Protein AF-A0A6C0FC13-F1 (afdb_monomer_lite)

Secondary structure (DSSP, 8-state):
-HHHHHTTTHHHHHHHHH-HHHHHHHHHHHHHHHTT------HHHHHHIIIIIHHHHHHHHHHHHHH--HHHHHHHHHHHHHIIIIIS-TTSTT--S-GGG---HHHH-SSSSS---HHHHHHHHHHHHHHHHHHHHHHHHHHHHHHHT--

Structure (mmCIF, N/CA/C/O backbone):
data_AF-A0A6C0FC13-F1
#
_entry.id   AF-A0A6C0FC13-F1
#
loop_
_atom_site.group_PDB
_atom_site.id
_atom_site.type_symbol
_atom_site.label_atom_id
_atom_site.label_alt_id
_atom_site.label_comp_id
_atom_site.label_asym_id
_atom_site.label_entity_id
_atom_site.label_seq_id
_atom_site.pdbx_PDB_ins_code
_atom_site.Cartn_x
_atom_site.Cartn_y
_atom_site.Cartn_z
_atom_site.occupancy
_atom_site.B_iso_or_equiv
_atom_site.auth_seq_id
_atom_site.auth_comp_id
_atom_site.auth_asym_id
_atom_site.auth_atom_id
_atom_site.pdbx_PDB_model_num
ATOM 1 N N . MET A 1 1 ? -2.214 -22.302 -18.990 1.00 51.47 1 MET A N 1
ATOM 2 C CA . MET A 1 1 ? -3.460 -21.505 -18.888 1.00 51.47 1 MET A CA 1
ATOM 3 C C . MET A 1 1 ? -3.175 -20.004 -18.825 1.00 51.47 1 MET A C 1
ATOM 5 O O . MET A 1 1 ? -3.761 -19.278 -19.608 1.00 51.47 1 MET A O 1
ATOM 9 N N . ILE A 1 2 ? -2.249 -19.532 -17.976 1.00 57.53 2 ILE A N 1
ATOM 10 C CA . ILE A 1 2 ? -1.805 -18.118 -17.968 1.00 57.53 2 ILE A CA 1
ATOM 11 C C . ILE A 1 2 ? -0.922 -17.799 -19.194 1.00 57.53 2 ILE A C 1
ATOM 13 O O . ILE A 1 2 ? -1.155 -16.814 -19.886 1.00 57.53 2 ILE A O 1
ATOM 17 N N . GLU A 1 3 ? 0.003 -18.701 -19.536 1.00 56.66 3 GLU A N 1
ATOM 18 C CA . GLU A 1 3 ? 0.868 -18.632 -20.732 1.00 56.66 3 GLU A CA 1
ATOM 19 C C . GLU A 1 3 ? 0.088 -18.473 -22.054 1.00 56.66 3 GLU A C 1
ATOM 21 O O . GLU A 1 3 ? 0.461 -17.677 -22.908 1.00 56.66 3 GLU A O 1
ATOM 26 N N . SER A 1 4 ? -1.042 -19.174 -22.219 1.00 61.94 4 SER A N 1
ATOM 27 C CA . SER A 1 4 ? -1.854 -19.099 -23.447 1.00 61.94 4 SER A CA 1
ATOM 28 C C . SER A 1 4 ? -2.680 -17.814 -23.554 1.00 61.94 4 SER A C 1
ATOM 30 O O . SER A 1 4 ? -3.083 -17.441 -24.649 1.00 61.94 4 SER A O 1
ATOM 32 N N . LEU A 1 5 ? -2.941 -17.147 -22.425 1.00 61.38 5 LEU A N 1
ATOM 33 C CA . LEU A 1 5 ? -3.669 -15.876 -22.348 1.00 61.38 5 LEU A CA 1
ATOM 34 C C . LEU A 1 5 ? -2.726 -14.675 -22.535 1.00 61.38 5 LEU A C 1
ATOM 36 O O . LEU A 1 5 ? -3.114 -13.669 -23.121 1.00 61.38 5 LEU A O 1
ATOM 40 N N . LEU A 1 6 ? -1.477 -14.799 -22.075 1.00 66.00 6 LEU A N 1
ATOM 41 C CA . LEU A 1 6 ? -0.437 -13.772 -22.190 1.00 66.00 6 LEU A CA 1
ATOM 42 C C . LEU A 1 6 ? 0.450 -13.919 -23.430 1.00 66.00 6 LEU A C 1
ATOM 44 O O . LEU A 1 6 ? 1.179 -12.983 -23.746 1.00 66.00 6 LEU A O 1
ATOM 48 N N . GLY A 1 7 ? 0.379 -15.039 -24.154 1.00 69.12 7 GLY A N 1
ATOM 49 C CA . GLY A 1 7 ? 1.181 -15.305 -25.356 1.00 69.12 7 GLY A CA 1
ATOM 50 C C . GLY A 1 7 ? 1.235 -14.150 -26.374 1.00 69.12 7 GLY A C 1
ATOM 51 O O . GLY A 1 7 ? 2.329 -13.822 -26.830 1.00 69.12 7 GLY A O 1
ATOM 52 N N . PRO A 1 8 ? 0.117 -13.459 -26.684 1.00 75.44 8 PRO A N 1
ATOM 53 C CA . PRO A 1 8 ? 0.130 -12.293 -27.575 1.00 75.44 8 PRO A CA 1
ATOM 54 C C . PRO A 1 8 ? 0.784 -11.035 -26.973 1.00 75.44 8 PRO A C 1
ATOM 56 O O . PRO A 1 8 ? 1.269 -10.180 -27.709 1.00 75.44 8 PRO A O 1
ATOM 59 N N . LEU A 1 9 ? 0.794 -10.900 -25.643 1.00 76.25 9 LEU A N 1
ATOM 60 C CA . LEU A 1 9 ? 1.317 -9.734 -24.916 1.00 76.25 9 LEU A CA 1
ATOM 61 C C . LEU A 1 9 ? 2.780 -9.906 -24.489 1.00 76.25 9 LEU A C 1
ATOM 63 O O . LEU A 1 9 ? 3.486 -8.916 -24.313 1.00 76.25 9 LEU A O 1
ATOM 67 N N . ALA A 1 10 ? 3.259 -11.142 -24.368 1.00 75.25 10 ALA A N 1
ATOM 68 C CA . ALA A 1 10 ? 4.629 -11.480 -23.997 1.00 75.25 10 ALA A CA 1
ATOM 69 C C . ALA A 1 10 ? 5.719 -10.708 -24.778 1.00 75.25 10 ALA A C 1
ATOM 71 O O . ALA A 1 10 ? 6.611 -10.154 -24.131 1.00 75.25 10 ALA A O 1
ATOM 72 N N . PRO A 1 11 ? 5.672 -10.576 -26.124 1.00 75.81 11 PRO A N 1
ATOM 73 C CA . PRO A 1 11 ? 6.699 -9.818 -26.846 1.00 75.81 11 PRO A CA 1
ATOM 74 C C . PRO A 1 11 ? 6.666 -8.316 -26.522 1.00 75.81 11 PRO A C 1
ATOM 76 O O . PRO A 1 11 ? 7.713 -7.677 -26.426 1.00 75.81 11 PRO A O 1
ATOM 79 N N . PHE A 1 12 ? 5.479 -7.749 -26.296 1.00 80.88 12 PHE A N 1
ATOM 80 C CA . PHE A 1 12 ? 5.327 -6.349 -25.900 1.00 80.88 12 PHE A CA 1
ATOM 81 C C . PHE A 1 12 ? 5.868 -6.098 -24.485 1.00 80.88 12 PHE A C 1
ATOM 83 O O . PHE A 1 12 ? 6.595 -5.131 -24.258 1.00 80.88 12 PHE A O 1
ATOM 90 N N . LEU A 1 13 ? 5.582 -7.003 -23.548 1.00 82.25 13 LEU A N 1
ATOM 91 C CA . LEU A 1 13 ? 6.075 -6.924 -22.172 1.00 82.25 13 LEU A CA 1
ATOM 92 C C . LEU A 1 13 ? 7.601 -7.063 -22.108 1.00 82.25 13 LEU A C 1
ATOM 94 O O . LEU A 1 13 ? 8.251 -6.302 -21.395 1.00 82.25 13 LEU A O 1
ATOM 98 N N . ASN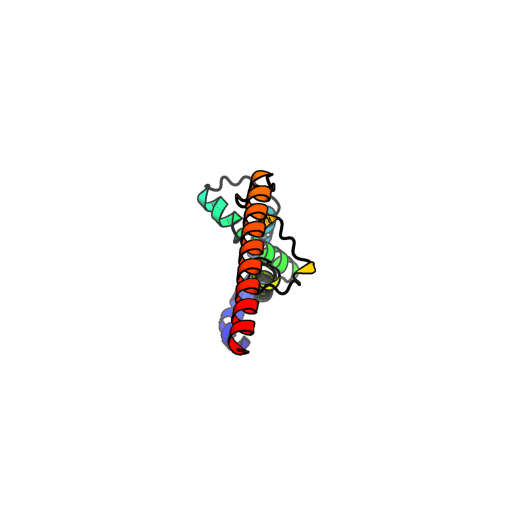 A 1 14 ? 8.190 -7.944 -22.919 1.00 80.81 14 ASN A N 1
ATOM 99 C CA . ASN A 1 14 ? 9.646 -8.076 -23.027 1.00 80.81 14 ASN A CA 1
ATOM 100 C C . ASN A 1 14 ? 10.315 -6.816 -23.597 1.00 80.81 14 ASN A C 1
ATOM 102 O O . ASN A 1 14 ? 11.384 -6.415 -23.126 1.00 80.81 14 ASN A O 1
ATOM 106 N N . ASN A 1 15 ? 9.675 -6.144 -24.556 1.00 83.56 15 ASN A N 1
ATOM 107 C CA . ASN A 1 15 ? 10.157 -4.857 -25.063 1.00 83.56 15 ASN A CA 1
ATOM 108 C C . ASN A 1 15 ? 10.111 -3.759 -23.991 1.00 83.56 15 ASN A C 1
ATOM 110 O O . ASN A 1 15 ? 11.027 -2.944 -23.910 1.00 83.56 15 ASN A O 1
ATOM 114 N N . ILE A 1 16 ? 9.084 -3.744 -23.136 1.00 83.88 16 ILE A N 1
ATOM 115 C CA . ILE A 1 16 ? 9.008 -2.803 -22.009 1.00 83.88 16 ILE A CA 1
ATOM 116 C C . ILE A 1 16 ? 10.076 -3.124 -20.960 1.00 83.88 16 ILE A C 1
ATOM 118 O O . ILE A 1 16 ? 10.804 -2.226 -20.537 1.00 83.88 16 ILE A O 1
ATOM 122 N N . ASN A 1 17 ? 10.218 -4.396 -20.584 1.00 85.81 17 ASN A N 1
ATOM 123 C CA . ASN A 1 17 ? 11.177 -4.845 -19.572 1.00 85.81 17 ASN A CA 1
ATOM 124 C C . ASN A 1 17 ? 12.632 -4.532 -19.963 1.00 85.81 17 ASN A C 1
ATOM 126 O O . ASN A 1 17 ? 13.433 -4.142 -19.115 1.00 85.81 17 ASN A O 1
ATOM 130 N N . SER A 1 18 ? 12.969 -4.636 -21.251 1.00 86.38 18 SER A N 1
ATOM 131 C CA . SER A 1 18 ? 14.308 -4.329 -21.778 1.00 86.38 18 SER A CA 1
ATOM 132 C C . SER A 1 18 ? 14.520 -2.855 -22.158 1.00 86.38 18 SER A C 1
ATOM 134 O O . SER A 1 18 ? 15.643 -2.444 -22.471 1.00 86.38 18 SER A O 1
ATOM 136 N N . SER A 1 19 ? 13.474 -2.025 -22.110 1.00 90.44 19 SER A N 1
ATOM 137 C CA . SER A 1 19 ? 13.551 -0.623 -22.515 1.00 90.44 19 SER A CA 1
ATOM 138 C C . SER A 1 19 ? 14.315 0.226 -21.499 1.00 90.44 19 SER A C 1
ATOM 140 O O . SER A 1 19 ? 13.896 0.426 -20.356 1.00 90.44 19 SER A O 1
ATOM 142 N N . LYS A 1 20 ? 15.418 0.833 -21.952 1.00 89.88 20 LYS A N 1
ATOM 143 C CA . LYS A 1 20 ? 16.179 1.820 -21.165 1.00 89.88 20 LYS A CA 1
ATOM 144 C C . LYS A 1 20 ? 15.350 3.066 -20.838 1.00 89.88 20 LYS A C 1
ATOM 146 O O . LYS A 1 20 ? 15.550 3.660 -19.783 1.00 89.88 20 LYS A O 1
ATOM 151 N N . LEU A 1 21 ? 14.409 3.439 -21.712 1.00 89.31 21 LEU A N 1
ATOM 152 C CA . LEU A 1 21 ? 13.492 4.558 -21.472 1.00 89.31 21 LEU A CA 1
ATOM 153 C C . LEU A 1 21 ? 12.534 4.245 -20.325 1.00 89.31 21 LEU A C 1
ATOM 155 O O . LEU A 1 21 ? 12.347 5.078 -19.443 1.00 89.31 21 LEU A O 1
ATOM 159 N N . PHE A 1 22 ? 11.983 3.030 -20.300 1.00 90.81 22 PHE A N 1
ATOM 160 C CA . PHE A 1 22 ? 11.129 2.593 -19.201 1.00 90.81 22 PHE A CA 1
ATOM 161 C C . PHE A 1 22 ? 11.916 2.517 -17.888 1.00 90.81 22 PHE A C 1
ATOM 163 O O . PHE A 1 22 ? 11.462 3.022 -16.865 1.00 90.81 22 PHE A O 1
ATOM 170 N N . ALA A 1 23 ? 13.148 2.002 -17.930 1.00 89.88 23 ALA A N 1
ATOM 171 C CA . ALA A 1 23 ? 14.032 2.002 -16.768 1.00 89.88 23 ALA A CA 1
ATOM 172 C C . ALA A 1 23 ? 14.310 3.414 -16.227 1.00 89.88 23 ALA A C 1
ATOM 174 O O . ALA A 1 23 ? 14.242 3.631 -15.017 1.00 89.88 23 ALA A O 1
ATOM 175 N N . GLY A 1 24 ? 14.586 4.374 -17.114 1.00 89.62 24 GLY A N 1
ATOM 176 C CA . GLY A 1 24 ? 14.763 5.779 -16.750 1.00 89.62 24 GLY A CA 1
ATOM 177 C C . GLY A 1 24 ? 13.495 6.391 -16.155 1.00 89.62 24 GLY A C 1
ATOM 178 O O . GLY A 1 24 ? 13.562 7.064 -15.130 1.00 89.62 24 GLY A O 1
ATOM 179 N N . PHE A 1 25 ? 12.329 6.094 -16.734 1.00 90.62 25 PHE A N 1
ATOM 180 C CA . PHE A 1 25 ? 11.038 6.533 -16.206 1.00 90.62 25 PHE A CA 1
ATOM 181 C C . PHE A 1 25 ? 10.789 6.015 -14.784 1.00 90.62 25 PHE A C 1
ATOM 183 O O . PHE A 1 25 ? 10.476 6.804 -13.895 1.00 90.62 25 PHE A O 1
ATOM 190 N N . VAL A 1 26 ? 10.987 4.716 -14.536 1.00 91.00 26 VAL A N 1
ATOM 191 C CA . VAL A 1 26 ? 10.807 4.132 -13.196 1.00 91.00 26 VAL A CA 1
ATOM 192 C C . VAL A 1 26 ? 11.814 4.711 -12.195 1.00 91.00 26 VAL A C 1
ATOM 194 O O . VAL A 1 26 ? 11.464 4.959 -11.043 1.00 91.00 26 VAL A O 1
ATOM 197 N N . MET A 1 27 ? 13.045 5.007 -12.623 1.00 87.31 27 MET A N 1
ATOM 198 C CA . MET A 1 27 ? 14.050 5.657 -11.775 1.00 87.31 27 MET A CA 1
ATOM 199 C C . MET A 1 27 ? 13.653 7.092 -11.385 1.00 87.31 27 MET A C 1
ATOM 201 O O . MET A 1 27 ? 13.872 7.504 -10.244 1.00 87.31 27 MET A O 1
ATOM 205 N N . ILE A 1 28 ? 13.037 7.851 -12.295 1.00 86.75 28 ILE A N 1
ATOM 206 C CA . ILE A 1 28 ? 12.478 9.178 -11.995 1.00 86.75 28 ILE A CA 1
ATOM 207 C C . ILE A 1 28 ? 11.285 9.048 -11.044 1.00 86.75 28 ILE A C 1
ATOM 209 O O . ILE A 1 28 ? 11.225 9.762 -10.045 1.00 86.75 28 ILE A O 1
ATOM 213 N N . LEU A 1 29 ? 10.376 8.105 -11.307 1.00 85.81 29 LEU A N 1
ATOM 214 C CA . LEU A 1 29 ? 9.215 7.831 -10.458 1.00 85.81 29 LEU A CA 1
ATOM 215 C C . LEU A 1 29 ? 9.632 7.508 -9.015 1.00 85.81 29 LEU A C 1
ATOM 217 O O . LEU A 1 29 ? 9.039 8.024 -8.070 1.00 85.81 29 LEU A O 1
ATOM 221 N N . 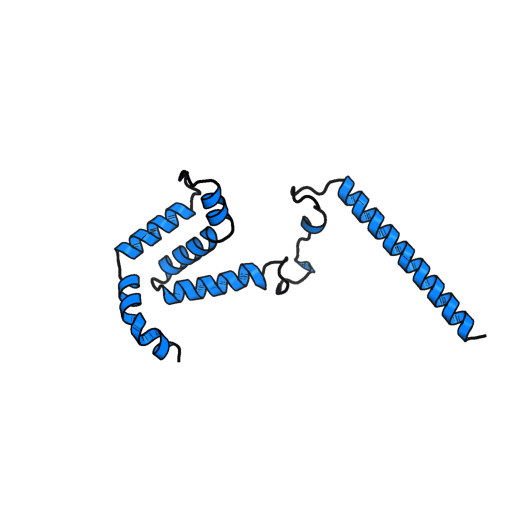LEU A 1 30 ? 10.695 6.717 -8.843 1.00 83.44 30 LEU A N 1
ATOM 222 C CA . LEU A 1 30 ? 11.253 6.388 -7.534 1.00 83.44 30 LEU A CA 1
ATOM 223 C C . LEU A 1 30 ? 11.789 7.632 -6.807 1.00 83.44 30 LEU A C 1
ATOM 225 O O . LEU A 1 30 ? 11.513 7.822 -5.626 1.00 83.44 30 LEU A O 1
ATOM 229 N N . ASN A 1 31 ? 12.510 8.506 -7.513 1.00 77.00 31 ASN A N 1
ATOM 230 C CA . ASN A 1 31 ? 13.023 9.760 -6.948 1.00 77.00 31 ASN A CA 1
ATOM 231 C C . ASN A 1 31 ? 11.908 10.752 -6.573 1.00 77.00 31 ASN A C 1
ATOM 233 O O . ASN A 1 31 ? 12.035 11.484 -5.594 1.00 77.00 31 ASN A O 1
ATOM 237 N N . ILE A 1 32 ? 10.810 10.775 -7.333 1.00 75.81 32 ILE A N 1
ATOM 238 C CA . ILE A 1 32 ? 9.633 11.608 -7.041 1.00 75.81 32 ILE A CA 1
ATOM 239 C C . ILE A 1 32 ? 8.838 11.065 -5.853 1.00 75.81 32 ILE A C 1
ATOM 241 O O . ILE A 1 32 ? 8.108 11.819 -5.227 1.00 75.81 32 ILE A O 1
ATOM 245 N N . GLY A 1 33 ? 8.942 9.778 -5.528 1.00 65.06 33 GLY A N 1
ATOM 246 C CA . GLY A 1 33 ? 8.231 9.232 -4.376 1.00 65.06 33 GLY A CA 1
ATOM 247 C C . GLY A 1 33 ? 9.036 9.174 -3.079 1.00 65.06 33 GLY A C 1
ATOM 248 O O . GLY A 1 33 ? 8.431 9.088 -2.015 1.00 65.06 33 GLY A O 1
ATOM 249 N N . THR A 1 34 ? 10.372 9.262 -3.118 1.00 62.59 34 THR A N 1
ATOM 250 C CA . THR A 1 34 ? 11.212 9.334 -1.900 1.00 62.59 34 THR A CA 1
ATOM 251 C C . THR A 1 34 ? 11.202 10.711 -1.241 1.00 62.59 34 THR A C 1
ATOM 253 O O . THR A 1 34 ? 11.405 10.829 -0.034 1.00 62.59 34 THR A O 1
ATOM 256 N N . ARG A 1 35 ? 10.918 11.764 -2.004 1.00 55.44 35 ARG A N 1
ATOM 257 C CA . ARG A 1 35 ? 10.531 13.074 -1.482 1.00 55.44 35 ARG A CA 1
ATOM 258 C C . ARG A 1 35 ? 9.118 13.329 -1.966 1.00 55.44 35 ARG A C 1
ATOM 260 O O . ARG A 1 35 ? 8.901 13.260 -3.160 1.00 55.44 35 ARG A O 1
ATOM 267 N N . TYR A 1 36 ? 8.207 13.764 -1.104 1.00 49.69 36 TYR A N 1
ATOM 268 C CA . TYR A 1 36 ? 7.076 14.599 -1.525 1.00 49.69 36 TYR A CA 1
ATOM 269 C C . TYR A 1 36 ? 7.636 15.910 -2.117 1.00 49.69 36 TYR A C 1
ATOM 271 O O . TYR A 1 36 ? 7.569 16.972 -1.499 1.00 49.69 36 TYR A O 1
ATOM 279 N N . VAL A 1 37 ? 8.340 15.825 -3.254 1.00 40.66 37 VAL A N 1
ATOM 280 C CA . VAL A 1 37 ? 8.959 16.954 -3.932 1.00 40.66 37 VAL A CA 1
ATOM 281 C C . VAL A 1 37 ? 7.812 17.877 -4.273 1.00 40.66 37 VAL A C 1
ATOM 283 O O . VAL A 1 37 ? 6.792 17.419 -4.781 1.00 40.66 37 VAL A O 1
ATOM 286 N N . LYS A 1 38 ? 8.010 19.156 -3.959 1.00 38.84 38 LYS A N 1
ATOM 287 C CA . LYS A 1 38 ? 7.221 20.319 -4.367 1.00 38.84 38 LYS A CA 1
ATOM 288 C C . LYS A 1 38 ? 7.026 20.358 -5.889 1.00 38.84 38 LYS A C 1
ATOM 290 O O . LYS A 1 38 ? 7.576 21.202 -6.583 1.00 38.84 38 LYS A O 1
ATOM 295 N N . ILE A 1 39 ? 6.313 19.391 -6.431 1.00 48.16 39 ILE A N 1
ATOM 296 C CA . ILE A 1 39 ? 5.582 19.550 -7.663 1.00 48.16 39 ILE A CA 1
ATOM 297 C C . ILE A 1 39 ? 4.369 20.358 -7.200 1.00 48.16 39 ILE A C 1
ATOM 299 O O . ILE A 1 39 ? 3.731 19.977 -6.215 1.00 48.16 39 ILE A O 1
ATOM 303 N N . ASP A 1 40 ? 4.095 21.493 -7.840 1.00 46.09 40 ASP A N 1
ATOM 304 C CA . ASP A 1 40 ? 2.873 22.273 -7.620 1.00 46.09 40 ASP A CA 1
ATOM 305 C C . ASP A 1 40 ? 1.675 21.460 -8.130 1.00 46.09 40 ASP A C 1
ATOM 307 O O . ASP A 1 40 ? 1.095 21.693 -9.188 1.00 46.09 40 ASP A O 1
ATOM 311 N N . ILE A 1 41 ? 1.375 20.394 -7.400 1.00 55.03 41 ILE A N 1
ATOM 312 C CA . ILE A 1 41 ? 0.292 19.472 -7.652 1.00 55.03 41 ILE A CA 1
ATOM 313 C C . ILE A 1 41 ? -0.950 20.171 -7.111 1.00 55.03 41 ILE A C 1
ATOM 315 O O . ILE A 1 41 ? -0.995 20.568 -5.947 1.00 55.03 41 ILE A O 1
ATOM 319 N N . ASN A 1 42 ? -1.973 20.341 -7.947 1.00 56.28 42 ASN A N 1
ATOM 320 C CA . ASN A 1 42 ? -3.238 20.912 -7.492 1.00 56.28 42 ASN A CA 1
ATOM 321 C C . ASN A 1 42 ? -3.775 20.084 -6.302 1.00 56.28 42 ASN A C 1
ATOM 323 O O . ASN A 1 42 ? -3.631 18.860 -6.297 1.00 56.28 42 ASN A O 1
ATOM 327 N N . LYS A 1 43 ? -4.436 20.711 -5.317 1.00 61.78 43 LYS A N 1
ATOM 328 C CA . LYS A 1 43 ? -4.950 20.058 -4.091 1.00 61.78 43 LYS A CA 1
ATOM 329 C C . LYS A 1 43 ? -5.695 18.741 -4.373 1.00 61.78 43 LYS A C 1
ATOM 331 O O . LYS A 1 43 ? -5.596 17.787 -3.603 1.00 61.78 43 LYS A O 1
ATOM 336 N N . SER A 1 44 ? -6.408 18.660 -5.498 1.00 61.38 44 SER A N 1
ATOM 337 C CA . SER A 1 44 ? -7.111 17.449 -5.952 1.00 61.38 44 SER A CA 1
ATOM 338 C C . SER A 1 44 ? -6.171 16.309 -6.367 1.00 61.38 44 SER A C 1
ATOM 340 O O . SER A 1 44 ? -6.407 15.152 -6.022 1.00 61.38 44 SER A O 1
ATOM 342 N N . GLN A 1 45 ? -5.096 16.623 -7.089 1.00 54.69 45 GLN A N 1
ATOM 343 C CA . GLN A 1 45 ? -4.088 15.652 -7.515 1.00 54.69 45 GLN A CA 1
ATOM 344 C C . GLN A 1 45 ? -3.225 15.201 -6.326 1.00 54.69 45 GLN A C 1
ATOM 346 O O . GLN A 1 45 ? -2.879 14.026 -6.235 1.00 54.69 45 GLN A O 1
ATOM 351 N N . GLU A 1 46 ? -2.950 16.094 -5.372 1.00 64.62 46 GLU A N 1
ATOM 352 C CA . GLU A 1 46 ? -2.217 15.763 -4.149 1.00 64.62 46 GLU A CA 1
ATOM 353 C C . GLU A 1 46 ? -3.027 14.787 -3.296 1.00 64.62 46 GLU A C 1
ATOM 355 O O . GLU A 1 46 ? -2.511 13.758 -2.866 1.00 64.62 46 GLU A O 1
ATOM 360 N N . LYS A 1 47 ? -4.326 15.052 -3.116 1.00 63.53 47 LYS A N 1
ATOM 361 C CA . LYS A 1 47 ? -5.230 14.162 -2.381 1.00 63.53 47 LYS A CA 1
ATOM 362 C C . LYS A 1 47 ? -5.335 12.778 -3.027 1.00 63.53 47 LYS A C 1
ATOM 364 O O . LYS A 1 47 ? -5.393 11.788 -2.305 1.00 63.53 47 LYS A O 1
ATOM 369 N N . TYR A 1 48 ? -5.337 12.696 -4.359 1.00 61.69 48 TYR A N 1
ATOM 370 C CA . TYR A 1 48 ? -5.385 11.425 -5.090 1.00 61.69 48 TYR A CA 1
ATOM 371 C C . TYR A 1 48 ? -4.073 10.633 -4.980 1.00 61.69 48 TYR A C 1
ATOM 373 O O . TYR A 1 48 ? -4.094 9.437 -4.690 1.00 61.69 48 TYR A O 1
ATOM 381 N N . LEU A 1 49 ? -2.928 11.306 -5.126 1.00 65.56 49 LEU A N 1
ATOM 382 C CA . LEU A 1 49 ? -1.610 10.687 -4.968 1.00 65.56 49 LEU A CA 1
ATOM 383 C C . LEU A 1 49 ? -1.342 10.256 -3.517 1.00 65.56 49 LEU A C 1
ATOM 385 O O . LEU A 1 49 ? -0.795 9.174 -3.307 1.00 65.56 49 LEU A O 1
ATOM 389 N N . ARG A 1 50 ? -1.783 11.046 -2.526 1.00 63.38 50 ARG A N 1
ATOM 390 C CA . ARG A 1 50 ? -1.639 10.746 -1.090 1.00 63.38 50 ARG A CA 1
ATOM 391 C C . ARG A 1 50 ? -2.535 9.610 -0.595 1.00 63.38 50 ARG A C 1
ATOM 393 O O . ARG A 1 50 ? -2.141 8.924 0.338 1.00 63.38 50 ARG A O 1
ATOM 400 N N . LYS A 1 51 ? -3.730 9.405 -1.166 1.00 62.91 51 LYS A N 1
ATOM 401 C CA . LYS A 1 51 ? -4.718 8.478 -0.577 1.00 62.91 51 LYS A CA 1
ATOM 402 C C . LYS A 1 51 ? -4.364 6.995 -0.704 1.00 62.91 51 LYS A C 1
ATOM 404 O O . LYS A 1 51 ? -4.781 6.229 0.154 1.00 62.91 51 LYS A O 1
ATOM 409 N N . SER A 1 52 ? -3.637 6.591 -1.747 1.00 65.00 52 SER A N 1
ATOM 410 C CA . SER A 1 52 ? -3.165 5.201 -1.919 1.00 65.00 52 SER A CA 1
ATOM 411 C C . SER A 1 52 ? -2.344 5.004 -3.193 1.00 65.00 52 SER A C 1
ATOM 413 O O . SER A 1 52 ? -1.374 4.249 -3.184 1.00 65.00 52 SER A O 1
ATOM 415 N N . LEU A 1 53 ? -2.683 5.719 -4.274 1.00 74.31 53 LEU A N 1
ATOM 416 C CA . LEU A 1 53 ? -2.084 5.477 -5.588 1.00 74.31 53 LEU A CA 1
ATOM 417 C C . LEU A 1 53 ? -0.565 5.697 -5.591 1.00 74.31 53 LEU A C 1
ATOM 419 O O . LEU A 1 53 ? 0.168 4.897 -6.167 1.00 74.31 53 LEU A O 1
ATOM 423 N N . GLY A 1 54 ? -0.075 6.744 -4.918 1.00 78.81 54 GLY A N 1
ATOM 424 C CA . GLY A 1 54 ? 1.361 7.008 -4.818 1.00 78.81 54 GLY A CA 1
ATOM 425 C C . GLY A 1 54 ? 2.117 5.872 -4.127 1.00 78.81 54 GLY A C 1
ATOM 426 O O . GLY A 1 54 ? 3.180 5.465 -4.592 1.00 78.81 54 GLY A O 1
ATOM 427 N N . ARG A 1 55 ? 1.529 5.291 -3.073 1.00 78.75 55 ARG A N 1
ATOM 428 C CA . ARG A 1 55 ? 2.100 4.146 -2.352 1.00 78.75 55 ARG A CA 1
ATOM 429 C C . ARG A 1 55 ? 2.215 2.923 -3.262 1.00 78.75 55 ARG A C 1
ATOM 431 O O . ARG A 1 55 ? 3.284 2.323 -3.332 1.00 78.75 55 ARG A O 1
ATOM 438 N N . HIS A 1 56 ? 1.156 2.584 -3.999 1.00 86.56 56 HIS A N 1
ATOM 439 C CA . HIS A 1 56 ? 1.165 1.446 -4.929 1.00 86.56 56 HIS A CA 1
ATOM 440 C C . HIS A 1 56 ? 2.165 1.633 -6.071 1.00 86.56 56 HIS A C 1
ATOM 442 O O . HIS A 1 56 ? 2.916 0.711 -6.379 1.00 86.56 56 HIS A O 1
ATOM 448 N N . MET A 1 57 ? 2.229 2.837 -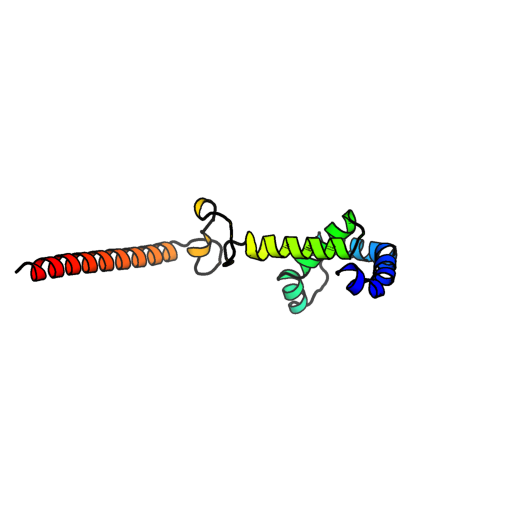6.649 1.00 87.25 57 MET A N 1
ATOM 449 C CA . MET A 1 57 ? 3.187 3.177 -7.707 1.00 87.25 57 MET A CA 1
ATOM 450 C C . MET A 1 57 ? 4.639 3.065 -7.229 1.00 87.25 57 MET A C 1
ATOM 452 O O . MET A 1 57 ? 5.503 2.638 -7.994 1.00 87.25 57 MET A O 1
ATOM 456 N N . LEU A 1 58 ? 4.913 3.402 -5.965 1.00 86.06 58 LEU A N 1
ATOM 457 C CA . LEU A 1 58 ? 6.249 3.286 -5.384 1.00 86.06 58 LEU A CA 1
ATOM 458 C C . LEU A 1 58 ? 6.661 1.851 -5.103 1.00 86.06 58 LEU A C 1
ATOM 460 O O . LEU A 1 58 ? 7.775 1.464 -5.449 1.00 86.06 58 LEU A O 1
ATOM 464 N N . ILE A 1 59 ? 5.770 1.061 -4.505 1.00 87.69 59 ILE A N 1
ATOM 465 C CA . ILE A 1 59 ? 6.018 -0.365 -4.266 1.00 87.69 59 ILE A CA 1
ATOM 466 C C . ILE A 1 59 ? 6.305 -1.050 -5.601 1.00 87.69 59 ILE A C 1
ATOM 468 O O . ILE A 1 59 ? 7.333 -1.711 -5.739 1.00 87.69 59 ILE A O 1
ATOM 472 N N . PHE A 1 60 ? 5.478 -0.783 -6.615 1.00 92.06 60 PHE A N 1
ATOM 473 C CA . PHE A 1 60 ? 5.706 -1.267 -7.970 1.00 92.06 60 PHE A CA 1
ATOM 474 C C . PHE A 1 60 ? 7.073 -0.844 -8.520 1.00 92.06 60 PHE A C 1
ATOM 476 O O . PHE A 1 60 ? 7.815 -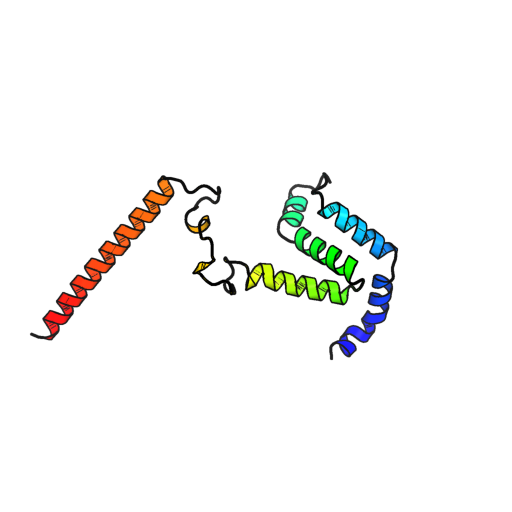1.688 -9.019 1.00 92.06 60 PHE A O 1
ATOM 483 N N . ALA A 1 61 ? 7.441 0.436 -8.403 1.00 91.31 61 ALA A N 1
ATOM 484 C CA . ALA A 1 61 ? 8.720 0.945 -8.895 1.00 91.31 61 ALA A CA 1
ATOM 485 C C . ALA A 1 61 ? 9.925 0.264 -8.220 1.00 91.31 61 ALA A C 1
ATOM 487 O O . ALA A 1 61 ? 10.878 -0.111 -8.905 1.00 91.31 61 ALA A O 1
ATOM 488 N N . ILE A 1 62 ? 9.877 0.062 -6.899 1.00 89.00 62 ILE A N 1
ATOM 489 C CA . ILE A 1 62 ? 10.928 -0.621 -6.127 1.00 89.00 62 ILE A CA 1
ATOM 490 C C . ILE A 1 62 ? 11.025 -2.089 -6.542 1.00 89.00 62 ILE A C 1
ATOM 492 O O . ILE A 1 62 ? 12.115 -2.590 -6.823 1.00 89.00 62 ILE A O 1
ATOM 496 N N . THR A 1 63 ? 9.891 -2.786 -6.616 1.00 91.44 63 THR A N 1
ATOM 497 C CA . THR A 1 63 ? 9.871 -4.198 -6.998 1.00 91.44 63 THR A CA 1
ATOM 498 C C . THR A 1 63 ? 10.335 -4.391 -8.437 1.00 91.44 63 THR A C 1
ATOM 500 O O . THR A 1 63 ? 11.124 -5.297 -8.704 1.00 91.44 63 THR A O 1
ATOM 503 N N . TRP A 1 64 ? 9.915 -3.533 -9.368 1.00 93.12 64 TRP A N 1
ATOM 504 C CA . TRP A 1 64 ? 10.382 -3.586 -10.750 1.00 93.12 64 TRP A CA 1
ATOM 505 C C . TRP A 1 64 ? 11.874 -3.261 -10.866 1.00 93.12 64 TRP A C 1
ATOM 507 O O . TRP A 1 64 ? 12.574 -3.891 -11.652 1.00 93.12 64 TRP A O 1
ATOM 517 N N . LEU A 1 65 ? 12.404 -2.334 -10.061 1.00 89.81 65 LEU A N 1
ATOM 518 C CA . LEU A 1 65 ? 13.839 -2.039 -10.057 1.00 89.81 65 LEU A CA 1
ATOM 519 C C . LEU A 1 65 ? 14.676 -3.279 -9.699 1.00 89.81 65 LEU A C 1
ATOM 521 O O . LEU A 1 65 ? 15.717 -3.492 -10.322 1.00 89.81 65 LEU A O 1
ATOM 525 N N . GLY A 1 66 ? 14.209 -4.085 -8.739 1.00 85.50 66 GLY A N 1
ATOM 526 C CA . GLY A 1 66 ? 14.873 -5.319 -8.308 1.00 85.50 66 GLY A CA 1
ATOM 527 C C . GLY A 1 66 ? 14.635 -6.525 -9.223 1.00 85.50 66 GLY A C 1
ATOM 528 O O . GLY A 1 66 ? 15.550 -7.310 -9.442 1.00 85.50 66 GLY A O 1
ATOM 529 N N . THR A 1 67 ? 13.427 -6.675 -9.772 1.00 89.69 67 THR A N 1
ATOM 530 C CA . THR A 1 67 ? 13.043 -7.847 -10.588 1.00 89.69 67 THR A CA 1
ATOM 531 C C . THR A 1 67 ? 13.280 -7.658 -12.083 1.00 89.69 67 THR A C 1
ATOM 533 O O . THR A 1 67 ? 13.478 -8.638 -12.792 1.00 89.69 67 THR A O 1
ATOM 536 N N . LYS A 1 68 ? 13.253 -6.409 -12.569 1.00 88.94 68 LYS A N 1
ATOM 537 C CA . LYS A 1 68 ? 13.277 -6.029 -13.993 1.00 88.94 68 LYS A CA 1
ATOM 538 C C . LYS A 1 68 ? 12.175 -6.671 -14.842 1.00 88.94 68 LYS A C 1
ATOM 540 O O . LYS A 1 68 ? 12.263 -6.664 -16.067 1.00 88.94 68 LYS A O 1
ATOM 545 N N . ASP A 1 69 ? 11.111 -7.155 -14.205 1.00 88.56 69 ASP A N 1
ATOM 546 C CA . ASP A 1 69 ? 9.977 -7.793 -14.862 1.00 88.56 69 ASP A CA 1
ATOM 547 C C . ASP A 1 69 ? 8.666 -7.145 -14.406 1.00 88.56 69 ASP A C 1
ATOM 549 O O . ASP A 1 69 ? 8.304 -7.170 -13.228 1.00 88.56 69 ASP A O 1
ATOM 553 N N . ILE A 1 70 ? 7.949 -6.540 -15.353 1.00 90.69 70 ILE A N 1
ATOM 554 C CA . ILE A 1 70 ? 6.680 -5.855 -15.117 1.00 90.69 70 ILE A CA 1
ATOM 555 C C . ILE A 1 70 ? 5.583 -6.781 -14.586 1.00 90.69 70 ILE A C 1
ATOM 557 O O . ILE A 1 70 ? 4.810 -6.358 -13.728 1.00 90.69 70 ILE A O 1
ATOM 561 N N . LEU A 1 71 ? 5.515 -8.034 -15.041 1.00 89.38 71 LEU A N 1
ATOM 562 C CA . LEU A 1 71 ? 4.485 -8.973 -14.599 1.00 89.38 71 LEU A CA 1
ATOM 563 C C . LEU A 1 71 ? 4.729 -9.389 -13.155 1.00 89.38 71 LEU A C 1
ATOM 565 O O . LEU A 1 71 ? 3.810 -9.348 -12.336 1.00 89.38 71 LEU A O 1
ATOM 569 N N . ILE A 1 72 ? 5.977 -9.731 -12.834 1.00 89.94 72 ILE A N 1
ATOM 570 C CA . ILE A 1 72 ? 6.371 -10.106 -11.474 1.00 89.94 72 ILE A CA 1
ATOM 571 C C . ILE A 1 72 ? 6.183 -8.913 -10.532 1.00 89.94 72 ILE A C 1
ATOM 573 O O . ILE A 1 72 ? 5.615 -9.067 -9.451 1.00 89.94 72 ILE A O 1
ATOM 577 N N . ALA A 1 73 ? 6.582 -7.710 -10.951 1.00 91.75 73 ALA A N 1
ATOM 578 C CA . ALA A 1 73 ? 6.423 -6.507 -10.145 1.00 91.75 73 ALA A CA 1
ATOM 579 C C . ALA A 1 73 ? 4.951 -6.175 -9.856 1.00 91.75 73 ALA A C 1
ATOM 581 O O . ALA A 1 73 ? 4.616 -5.855 -8.714 1.00 91.75 73 ALA A O 1
ATOM 582 N N . LEU A 1 74 ? 4.057 -6.296 -10.844 1.00 91.50 74 LEU A N 1
ATOM 583 C CA . LEU A 1 74 ? 2.617 -6.100 -10.639 1.00 91.50 74 LEU A CA 1
ATOM 584 C C . LEU A 1 74 ? 2.014 -7.177 -9.733 1.00 91.50 74 LEU A C 1
ATOM 586 O O . LEU A 1 74 ? 1.235 -6.847 -8.839 1.00 91.50 74 LEU A O 1
ATOM 590 N N . ALA A 1 75 ? 2.395 -8.443 -9.917 1.00 92.25 75 ALA A N 1
ATOM 591 C CA . ALA A 1 75 ? 1.910 -9.544 -9.090 1.00 92.25 75 ALA A CA 1
ATOM 592 C C . ALA A 1 75 ? 2.310 -9.364 -7.618 1.00 92.25 75 ALA A C 1
ATOM 594 O O . ALA A 1 75 ? 1.458 -9.433 -6.733 1.00 92.25 75 ALA A O 1
ATOM 595 N N . ILE A 1 76 ? 3.584 -9.062 -7.355 1.00 91.69 76 ILE A N 1
ATOM 596 C CA . ILE A 1 76 ? 4.086 -8.805 -6.000 1.00 91.69 76 ILE A CA 1
ATOM 597 C C . ILE A 1 76 ? 3.415 -7.568 -5.401 1.00 91.69 76 ILE A C 1
ATOM 599 O O . ILE A 1 76 ? 2.999 -7.616 -4.248 1.00 91.69 76 ILE A O 1
ATOM 603 N N . THR A 1 77 ? 3.252 -6.488 -6.170 1.00 91.00 77 THR A N 1
ATOM 604 C CA . THR A 1 77 ? 2.562 -5.277 -5.692 1.00 91.00 77 THR A CA 1
ATOM 605 C C . THR A 1 77 ? 1.116 -5.584 -5.309 1.00 91.00 77 THR A C 1
ATOM 607 O O . THR A 1 77 ? 0.653 -5.139 -4.262 1.00 91.00 77 THR A O 1
ATOM 610 N N . GLY A 1 78 ? 0.411 -6.384 -6.112 1.00 92.00 78 GLY A N 1
ATOM 611 C CA . GLY A 1 78 ? -0.951 -6.825 -5.814 1.00 92.00 78 GLY A CA 1
ATOM 612 C C . GLY A 1 78 ? -1.028 -7.671 -4.543 1.00 92.00 78 GLY A C 1
ATOM 613 O O . GLY A 1 78 ? -1.840 -7.383 -3.667 1.00 92.00 78 GLY A O 1
ATOM 614 N N . ILE A 1 79 ? -0.150 -8.670 -4.402 1.00 93.44 79 ILE A N 1
ATOM 615 C CA . ILE A 1 79 ? -0.083 -9.529 -3.208 1.00 93.44 79 ILE A CA 1
ATOM 616 C C . ILE A 1 79 ? 0.239 -8.699 -1.964 1.00 93.44 79 ILE A C 1
ATOM 618 O O . ILE A 1 79 ? -0.448 -8.810 -0.951 1.00 93.44 79 ILE A O 1
ATOM 622 N N . PHE A 1 80 ? 1.253 -7.840 -2.047 1.00 88.38 80 PHE A N 1
ATOM 623 C CA . PHE A 1 80 ? 1.634 -6.948 -0.960 1.00 88.38 80 PHE A CA 1
ATOM 624 C C . PHE A 1 80 ? 0.475 -6.035 -0.565 1.00 88.38 80 PHE A C 1
ATOM 626 O O . PHE A 1 80 ? 0.216 -5.854 0.622 1.00 88.38 80 PHE A O 1
ATOM 633 N N . ASN A 1 81 ? -0.267 -5.507 -1.541 1.00 87.56 81 ASN A N 1
ATOM 634 C CA . ASN A 1 81 ? -1.402 -4.655 -1.240 1.00 87.56 81 ASN A CA 1
ATOM 635 C C . ASN A 1 81 ? -2.522 -5.399 -0.516 1.00 87.56 81 ASN A C 1
ATOM 637 O O . ASN A 1 81 ? -3.076 -4.885 0.449 1.00 87.56 81 ASN A O 1
ATOM 641 N N . VAL A 1 82 ? -2.830 -6.624 -0.948 1.00 89.38 82 VAL A N 1
ATOM 642 C CA . VAL A 1 82 ? -3.809 -7.468 -0.253 1.00 89.38 82 VAL A CA 1
ATOM 643 C C . VAL A 1 82 ? -3.357 -7.742 1.183 1.00 89.38 82 VAL A C 1
ATOM 645 O O . VAL A 1 82 ? -4.161 -7.679 2.113 1.00 89.38 82 VAL A O 1
ATOM 648 N N . LEU A 1 83 ? -2.064 -7.998 1.385 1.00 86.00 83 LEU A N 1
ATOM 649 C CA . LEU A 1 83 ? -1.508 -8.220 2.716 1.00 86.00 83 LEU A CA 1
ATOM 650 C C . LEU A 1 83 ? -1.664 -6.993 3.614 1.00 86.00 83 LEU A C 1
ATOM 652 O O . LEU A 1 83 ? -2.219 -7.118 4.701 1.00 86.00 83 LEU A O 1
ATOM 656 N N . ILE A 1 84 ? -1.218 -5.822 3.161 1.00 83.19 84 ILE A N 1
ATOM 657 C CA . ILE A 1 84 ? -1.215 -4.605 3.977 1.00 83.19 84 ILE A CA 1
ATOM 658 C C . ILE A 1 84 ? -2.619 -4.042 4.174 1.00 83.19 84 ILE A C 1
ATOM 660 O O . ILE A 1 84 ? -2.992 -3.777 5.309 1.00 83.19 84 ILE A O 1
ATOM 664 N N . ASP A 1 85 ? -3.408 -3.884 3.109 1.00 83.44 85 ASP A N 1
ATOM 665 C CA . ASP A 1 85 ? -4.702 -3.197 3.196 1.00 83.44 85 ASP A CA 1
ATOM 666 C C . ASP A 1 85 ? -5.801 -4.082 3.807 1.00 83.44 85 ASP A C 1
ATOM 668 O O . ASP A 1 85 ? -6.780 -3.547 4.334 1.00 83.44 85 ASP A O 1
ATOM 672 N N . TYR A 1 86 ? -5.653 -5.417 3.762 1.00 85.81 86 TYR A N 1
ATOM 673 C CA . TYR A 1 86 ? -6.702 -6.344 4.202 1.00 85.81 86 TYR A CA 1
ATOM 674 C C . TYR A 1 86 ? -6.277 -7.310 5.305 1.00 85.81 86 TYR A C 1
ATOM 676 O O . TYR A 1 86 ? -6.992 -7.424 6.299 1.00 85.81 86 TYR A O 1
ATOM 684 N N . LEU A 1 87 ? -5.175 -8.042 5.134 1.00 83.62 87 LEU A N 1
ATOM 685 C CA . LEU A 1 87 ? -4.799 -9.124 6.056 1.00 83.62 87 LEU A CA 1
ATOM 686 C C . LEU A 1 87 ? -4.132 -8.612 7.337 1.00 83.62 87 LEU A C 1
ATOM 688 O O . LEU A 1 87 ? -4.310 -9.200 8.404 1.00 83.62 87 LEU A O 1
ATOM 692 N N . LEU A 1 88 ? -3.371 -7.528 7.224 1.00 79.44 88 LEU A N 1
ATOM 693 C CA . LEU A 1 88 ? -2.614 -6.904 8.309 1.00 79.44 88 LEU A CA 1
ATOM 694 C C . LEU A 1 88 ? -3.185 -5.544 8.724 1.00 79.44 88 LEU A C 1
ATOM 696 O O . LEU A 1 88 ? -2.646 -4.908 9.620 1.00 79.44 88 LEU A O 1
ATOM 700 N N . ASN A 1 89 ? -4.283 -5.110 8.109 1.00 80.50 89 ASN A N 1
ATOM 701 C CA . ASN A 1 89 ? -4.998 -3.909 8.514 1.00 80.50 89 ASN A CA 1
ATOM 702 C C . ASN A 1 89 ? -5.982 -4.243 9.640 1.00 80.50 89 ASN A C 1
ATOM 704 O O . ASN A 1 89 ? -6.880 -5.056 9.440 1.00 80.50 89 ASN A O 1
ATOM 708 N N . GLU A 1 90 ? -5.840 -3.624 10.807 1.00 73.38 90 GLU A N 1
ATOM 709 C CA . GLU A 1 90 ? -6.683 -3.878 11.983 1.00 73.38 90 GLU A CA 1
ATOM 710 C C . GLU A 1 90 ? -8.143 -3.440 11.808 1.00 73.38 90 GLU A C 1
ATOM 712 O O . GLU A 1 90 ? -9.033 -4.024 12.433 1.00 73.38 90 GLU A O 1
ATOM 717 N N . GLU A 1 91 ? -8.393 -2.488 10.906 1.00 73.94 91 GLU A N 1
ATOM 718 C CA . GLU A 1 91 ? -9.728 -2.006 10.535 1.00 73.94 91 GLU A CA 1
ATOM 719 C C . GLU A 1 91 ? -10.425 -2.911 9.505 1.00 73.94 91 GLU A C 1
ATOM 721 O O . GLU A 1 91 ? -11.638 -2.834 9.303 1.00 73.94 91 GLU A O 1
ATOM 726 N N . SER A 1 92 ? -9.673 -3.787 8.835 1.00 80.62 92 SER A N 1
ATOM 727 C CA . SER A 1 92 ? -10.219 -4.694 7.829 1.00 80.62 92 SER A CA 1
ATOM 728 C C . SER A 1 92 ? -10.928 -5.886 8.473 1.00 80.62 92 SER A C 1
ATOM 730 O O . SER A 1 92 ? -10.429 -6.528 9.401 1.00 80.62 92 SER A O 1
ATOM 732 N N . ALA A 1 93 ? -12.067 -6.273 7.894 1.00 79.38 93 ALA A N 1
ATOM 733 C CA . ALA A 1 93 ? -12.804 -7.473 8.292 1.00 79.38 93 ALA A CA 1
ATOM 734 C C . ALA A 1 93 ? -11.984 -8.773 8.139 1.00 79.38 93 ALA A C 1
ATOM 736 O O . ALA A 1 93 ? -12.287 -9.768 8.795 1.00 79.38 93 ALA A O 1
ATOM 737 N N . LEU A 1 94 ? -10.950 -8.766 7.288 1.00 83.50 94 LEU A N 1
ATOM 738 C CA . LEU A 1 94 ? -10.073 -9.910 7.008 1.00 83.50 94 LEU A CA 1
ATOM 739 C C . LEU A 1 94 ? -8.775 -9.906 7.840 1.00 83.50 94 LEU A C 1
ATOM 741 O O . LEU A 1 94 ? -7.869 -10.685 7.551 1.00 83.50 94 LEU A O 1
ATOM 745 N N . CYS A 1 95 ? -8.671 -9.050 8.862 1.00 84.25 95 CYS A N 1
ATOM 746 C CA . CYS A 1 95 ? -7.469 -8.925 9.684 1.00 84.25 95 CYS A CA 1
ATOM 747 C C . CYS A 1 95 ? -7.121 -10.224 10.432 1.00 84.25 95 CYS A C 1
ATOM 749 O O . CYS A 1 95 ? -7.886 -10.683 11.289 1.00 84.25 95 CYS A O 1
ATOM 751 N N . ILE A 1 96 ? -5.928 -10.768 10.179 1.00 87.31 96 ILE A N 1
ATOM 752 C CA . ILE A 1 96 ? -5.414 -12.002 10.802 1.00 87.31 96 ILE A CA 1
ATOM 753 C C . ILE A 1 96 ? -4.683 -11.716 12.128 1.00 87.31 96 ILE A C 1
ATOM 755 O O . ILE A 1 96 ? -4.504 -12.622 12.943 1.00 87.31 96 ILE A O 1
ATOM 759 N N . ILE A 1 97 ? -4.296 -10.463 12.395 1.00 82.75 97 ILE A N 1
ATOM 760 C CA . ILE A 1 97 ? -3.533 -10.092 13.598 1.00 82.75 97 ILE A CA 1
ATOM 761 C C . ILE A 1 97 ? -4.343 -10.445 14.860 1.00 82.75 97 ILE A C 1
ATOM 763 O O . ILE A 1 97 ? -5.493 -10.017 14.977 1.00 82.75 97 ILE A O 1
ATOM 767 N N . PRO A 1 98 ? -3.805 -11.207 15.831 1.00 79.38 98 PRO A N 1
ATOM 768 C CA . PRO A 1 98 ? -4.534 -11.536 17.053 1.00 79.38 98 PRO A CA 1
ATOM 769 C C . PRO A 1 98 ? -4.868 -10.289 17.876 1.00 79.38 98 PRO A C 1
ATOM 771 O O . PRO A 1 98 ? -4.020 -9.422 18.060 1.00 79.38 98 PRO A O 1
ATOM 774 N N . LYS A 1 99 ? -6.070 -10.240 18.468 1.00 77.94 99 LYS A N 1
ATOM 775 C CA . LYS A 1 99 ? -6.568 -9.077 19.237 1.00 77.94 99 LYS A CA 1
ATOM 776 C C . LYS A 1 99 ? -5.653 -8.607 20.376 1.00 77.94 99 LYS A C 1
ATOM 778 O O . LYS A 1 99 ? -5.792 -7.474 20.805 1.00 77.94 99 LYS A O 1
ATOM 783 N N . LYS A 1 100 ? -4.764 -9.472 20.878 1.00 75.88 100 LYS A N 1
ATOM 784 C CA . LYS A 1 100 ? -3.783 -9.152 21.929 1.00 75.88 100 LYS A CA 1
ATOM 785 C C . LYS A 1 100 ? -2.703 -8.163 21.463 1.00 75.88 100 LYS A C 1
ATOM 787 O O . LYS A 1 100 ? -2.134 -7.480 22.301 1.00 75.88 100 LYS A O 1
ATOM 792 N N . TYR A 1 101 ? -2.410 -8.133 20.165 1.00 71.88 101 TYR A N 1
ATOM 793 C CA . TYR A 1 101 ? -1.364 -7.298 19.567 1.00 71.88 101 TYR A CA 1
ATOM 794 C C . TYR A 1 101 ? -1.922 -6.089 18.813 1.00 71.88 101 TYR A C 1
ATOM 796 O O . TYR A 1 101 ? -1.155 -5.405 18.154 1.00 71.88 101 TYR A O 1
ATOM 804 N N . ARG A 1 102 ? -3.241 -5.872 18.878 1.00 74.44 102 ARG A N 1
ATOM 805 C CA . ARG A 1 102 ? -3.898 -4.743 18.224 1.00 74.44 102 ARG A CA 1
ATOM 806 C C . ARG A 1 102 ? -3.904 -3.546 19.162 1.00 74.44 102 ARG A C 1
ATOM 808 O O . ARG A 1 102 ? -4.310 -3.690 20.319 1.00 74.44 102 ARG A O 1
ATOM 815 N N . GLU A 1 103 ? -3.455 -2.402 18.668 1.00 68.06 103 GLU A N 1
ATOM 816 C CA . GLU A 1 103 ? -3.466 -1.138 19.402 1.00 68.06 103 GLU A CA 1
ATOM 817 C C . GLU A 1 103 ? -4.762 -0.397 19.072 1.00 68.06 103 GLU A C 1
ATOM 819 O O . GLU A 1 103 ? -5.011 0.036 17.954 1.00 68.06 103 GLU A O 1
ATOM 824 N N . TYR A 1 104 ? -5.637 -0.301 20.068 1.00 64.81 104 TYR A N 1
ATOM 825 C CA . TYR A 1 104 ? -6.993 0.222 19.916 1.00 64.81 104 TYR A CA 1
ATOM 826 C C . TYR A 1 104 ? -7.136 1.673 20.393 1.00 64.81 104 TYR A C 1
ATOM 828 O O . TYR A 1 104 ? -8.242 2.093 20.733 1.00 64.81 104 TYR A O 1
ATOM 836 N N . GLU A 1 105 ? -6.042 2.432 20.465 1.00 58.41 105 GLU A N 1
ATOM 837 C CA . GLU A 1 105 ? -6.073 3.825 20.942 1.00 58.41 105 GLU A CA 1
ATOM 838 C C . GLU A 1 105 ? -7.054 4.670 20.110 1.00 58.41 105 GLU A C 1
ATOM 840 O O . GLU A 1 105 ? -7.896 5.370 20.671 1.00 58.41 105 GLU A O 1
ATOM 845 N N . ASN A 1 106 ? -7.102 4.422 18.797 1.00 60.72 106 ASN A N 1
ATOM 846 C CA . ASN A 1 106 ? -8.029 5.065 17.859 1.00 60.72 106 ASN A CA 1
ATOM 847 C C . ASN A 1 106 ? -9.516 4.693 18.050 1.00 60.72 106 ASN A C 1
ATOM 849 O O . ASN A 1 106 ? -10.371 5.246 17.369 1.00 60.72 106 ASN A O 1
ATOM 853 N N . ILE A 1 107 ? -9.870 3.717 18.902 1.00 64.06 107 ILE A N 1
ATOM 854 C CA . ILE A 1 107 ? -11.291 3.447 19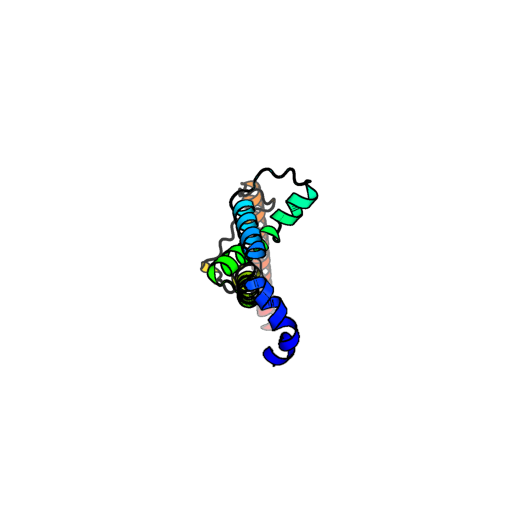.213 1.00 64.06 107 ILE A CA 1
ATOM 855 C C . ILE A 1 107 ? -11.807 4.422 20.283 1.00 64.06 107 ILE A C 1
ATOM 857 O O . ILE A 1 107 ? -13.014 4.648 20.388 1.00 64.06 107 ILE A O 1
ATOM 861 N N . LEU A 1 108 ? -10.914 4.942 21.128 1.00 61.66 108 LEU A N 1
ATOM 862 C CA . LEU A 1 108 ? -11.270 5.875 22.198 1.00 61.66 108 LEU A CA 1
ATOM 863 C C . LEU A 1 108 ? -11.197 7.332 21.743 1.00 61.66 108 LEU A C 1
ATOM 865 O O . LEU A 1 108 ? -11.945 8.141 22.282 1.00 61.66 108 LEU A O 1
ATOM 869 N N . ASP A 1 109 ? -10.354 7.607 20.752 1.00 64.50 109 ASP A N 1
ATOM 870 C CA . ASP A 1 109 ? -10.280 8.862 20.011 1.00 64.50 109 ASP A CA 1
ATOM 871 C C . ASP A 1 109 ? -11.458 8.954 19.015 1.00 64.50 109 ASP A C 1
ATOM 873 O O . ASP A 1 109 ? -11.471 8.333 17.948 1.00 64.50 109 ASP A O 1
ATOM 877 N N . LEU A 1 110 ? -12.522 9.651 19.418 1.00 68.31 110 LEU A N 1
ATOM 878 C CA . LEU A 1 110 ? -13.768 9.788 18.663 1.00 68.31 110 LEU A CA 1
ATOM 879 C C . LEU A 1 110 ? -13.693 10.887 17.598 1.00 68.31 110 LEU A C 1
ATOM 881 O O . LEU A 1 110 ? -14.537 10.888 16.692 1.00 68.31 110 LEU A O 1
ATOM 885 N N . ASP A 1 111 ? -12.753 11.825 17.711 1.00 72.00 111 ASP A N 1
ATOM 886 C CA . ASP A 1 111 ? -12.592 12.947 16.782 1.00 72.00 111 ASP A CA 1
ATOM 887 C C . ASP A 1 111 ? -11.382 12.813 15.836 1.00 72.00 111 ASP A C 1
ATOM 889 O O . ASP A 1 111 ? -11.329 13.507 14.812 1.00 72.00 111 ASP A O 1
ATOM 893 N N . GLY A 1 112 ? -10.530 11.813 16.065 1.00 68.62 112 GLY A N 1
ATOM 894 C CA . GLY A 1 112 ? -9.422 11.412 15.206 1.00 68.62 112 GLY A CA 1
ATOM 895 C C . GLY A 1 112 ? -8.229 12.359 15.284 1.00 68.62 112 GLY A C 1
ATOM 896 O O . GLY A 1 112 ? -7.490 12.471 14.296 1.00 68.62 112 GLY A O 1
ATOM 897 N N . ASP A 1 113 ? -8.084 13.097 16.385 1.00 72.25 113 ASP A N 1
ATOM 898 C CA . ASP A 1 113 ? -7.002 14.059 16.590 1.00 72.25 113 ASP A CA 1
ATOM 899 C C . ASP A 1 113 ? -5.705 13.423 17.132 1.00 72.25 113 ASP A C 1
ATOM 901 O O . ASP A 1 113 ? -4.639 14.046 17.066 1.00 72.25 113 ASP A O 1
ATOM 905 N N . GLY A 1 114 ? -5.763 12.149 17.532 1.00 65.94 114 GLY A N 1
ATOM 906 C CA . GLY A 1 114 ? -4.650 11.363 18.055 1.00 65.94 114 GLY A CA 1
ATOM 907 C C . GLY A 1 114 ? -4.413 11.515 19.560 1.00 65.94 114 GLY A C 1
ATOM 908 O O . GLY A 1 114 ? -3.447 10.935 20.063 1.00 65.94 114 GLY A O 1
ATOM 909 N N . GLU A 1 115 ? -5.250 12.259 20.289 1.00 73.19 115 GLU A N 1
ATOM 910 C CA . GLU A 1 115 ? -5.167 12.460 21.736 1.00 73.19 115 GLU A CA 1
ATOM 911 C C . GLU A 1 115 ? -6.476 12.051 22.432 1.00 73.19 115 GLU A C 1
ATOM 913 O O . GLU A 1 115 ? -7.529 12.640 22.240 1.00 73.19 115 GLU A O 1
ATOM 918 N N . VAL A 1 116 ? -6.421 11.070 23.340 1.00 74.12 116 VAL A N 1
ATOM 919 C CA . VAL A 1 116 ? -7.619 10.679 24.106 1.00 74.12 116 VAL A CA 1
ATOM 920 C C . VAL A 1 116 ? -7.886 11.698 25.217 1.00 74.12 116 VAL A C 1
ATOM 922 O O . VAL A 1 116 ? -7.195 11.720 26.243 1.00 74.12 116 VAL A O 1
ATOM 925 N N . THR A 1 117 ? -8.917 12.522 25.043 1.00 82.31 117 THR A N 1
ATOM 926 C CA . THR A 1 117 ? -9.277 13.587 25.988 1.00 82.31 117 THR A CA 1
ATOM 927 C C . THR A 1 117 ? -10.022 13.059 27.221 1.00 82.31 117 THR A C 1
ATOM 929 O O . THR A 1 117 ? -10.691 12.021 27.212 1.00 82.31 117 THR A O 1
ATOM 932 N N . GLU A 1 118 ? -9.973 13.810 28.326 1.00 83.06 118 GLU A N 1
ATOM 933 C CA . GLU A 1 118 ? -10.669 13.446 29.571 1.00 83.06 118 GLU A CA 1
ATOM 934 C C . GLU A 1 118 ? -12.201 13.359 29.383 1.00 83.06 118 GLU A C 1
ATOM 936 O O . GLU A 1 118 ? -12.886 12.562 30.033 1.00 83.06 118 GLU A O 1
ATOM 941 N N . GLU A 1 119 ? -12.759 14.125 28.440 1.00 82.50 119 GLU A N 1
ATOM 942 C CA . GLU A 1 119 ? -14.176 14.049 28.080 1.00 82.50 119 GLU A CA 1
ATOM 943 C C . GLU A 1 119 ? -14.558 12.712 27.429 1.00 82.50 119 GLU A C 1
ATOM 945 O O . GLU A 1 119 ? -15.620 12.155 27.734 1.00 82.50 119 GLU A O 1
ATOM 950 N N . GLU A 1 120 ? -13.718 12.179 26.544 1.00 77.38 120 GLU A N 1
ATOM 951 C CA . GLU A 1 120 ? -13.944 10.896 25.871 1.00 77.38 120 GLU A CA 1
ATOM 952 C C . GLU A 1 120 ? -13.857 9.732 26.854 1.00 77.38 120 GLU A C 1
ATOM 954 O O . GLU A 1 120 ? -14.724 8.848 26.855 1.00 77.38 120 GLU A O 1
ATOM 959 N N . ILE A 1 121 ? -12.903 9.796 27.785 1.00 84.38 121 ILE A N 1
ATOM 960 C CA . ILE A 1 121 ? -12.772 8.838 28.889 1.00 84.38 121 ILE A CA 1
ATOM 961 C C . ILE A 1 121 ? -14.036 8.848 29.755 1.00 84.38 121 ILE A C 1
ATOM 963 O O . ILE A 1 121 ? -14.604 7.791 30.060 1.00 84.38 121 ILE A O 1
ATOM 967 N N . ASN A 1 122 ? -14.537 10.029 30.119 1.00 86.75 122 ASN A N 1
ATOM 968 C CA . ASN A 1 122 ? -15.750 10.160 30.924 1.00 86.75 122 ASN A CA 1
ATOM 969 C C . ASN A 1 122 ? -16.988 9.611 30.197 1.00 86.75 122 ASN A C 1
ATOM 971 O O . ASN A 1 122 ? -17.791 8.883 30.796 1.00 86.75 122 ASN A O 1
ATOM 975 N N . LYS A 1 123 ? -17.128 9.881 28.892 1.00 86.31 123 LYS A N 1
ATOM 976 C CA . LYS A 1 123 ? -18.208 9.320 28.060 1.00 86.31 123 LYS A CA 1
ATOM 977 C C . LYS A 1 123 ? -18.132 7.793 27.996 1.00 86.31 123 LYS A C 1
ATOM 979 O O . LYS A 1 123 ? -19.150 7.129 28.221 1.00 86.31 123 LYS A O 1
ATOM 984 N N . ALA A 1 124 ? -16.950 7.226 27.754 1.00 85.06 124 ALA A N 1
ATOM 985 C CA . ALA A 1 124 ? -16.745 5.779 27.719 1.00 85.06 124 ALA A CA 1
ATOM 986 C C . ALA A 1 124 ? -17.099 5.124 29.067 1.00 85.06 124 ALA A C 1
ATOM 988 O O . ALA A 1 124 ? -17.824 4.123 29.117 1.00 85.06 124 ALA A O 1
ATOM 989 N N . THR A 1 125 ? -16.679 5.738 30.174 1.00 89.50 125 THR A N 1
ATOM 990 C CA . THR A 1 125 ? -16.952 5.256 31.536 1.00 89.50 125 THR A CA 1
ATOM 991 C C . THR A 1 125 ? -18.452 5.263 31.849 1.00 89.50 125 THR A C 1
ATOM 993 O O . THR A 1 125 ? -18.993 4.267 32.339 1.00 89.50 125 THR A O 1
ATOM 996 N N . ALA A 1 126 ? -19.167 6.327 31.472 1.00 90.56 126 ALA A N 1
ATOM 997 C CA . ALA A 1 126 ? -20.615 6.424 31.659 1.00 90.56 126 ALA A CA 1
ATOM 998 C C . ALA A 1 126 ? -21.395 5.360 30.859 1.00 90.56 126 ALA A C 1
ATOM 1000 O O . ALA A 1 126 ? -22.399 4.817 31.338 1.00 90.56 126 ALA A O 1
ATOM 1001 N N . ILE A 1 127 ? -20.947 5.026 29.643 1.00 88.31 127 ILE A N 1
ATOM 1002 C CA . ILE A 1 127 ? -21.535 3.942 28.838 1.00 88.31 127 ILE A CA 1
ATOM 1003 C C . ILE A 1 127 ? -21.320 2.588 29.528 1.00 88.31 127 ILE A C 1
ATOM 1005 O O . ILE A 1 127 ? -22.264 1.796 29.638 1.00 88.31 127 ILE A O 1
ATOM 1009 N N . LEU A 1 128 ? -20.114 2.336 30.046 1.00 89.88 128 LEU A N 1
ATOM 1010 C CA . LEU A 1 128 ? -19.786 1.106 30.772 1.00 89.88 128 LEU A CA 1
ATOM 1011 C C . LEU A 1 128 ? -20.631 0.938 32.042 1.00 89.88 128 LEU A C 1
ATOM 1013 O O . LEU A 1 128 ? -21.132 -0.161 32.302 1.00 89.88 128 LEU A O 1
ATOM 1017 N N . GLU A 1 129 ? -20.855 2.003 32.814 1.00 93.56 129 GLU A N 1
ATOM 1018 C CA . GLU A 1 129 ? -21.735 1.958 33.989 1.00 93.56 129 GLU A CA 1
ATOM 1019 C C . GLU A 1 129 ? -23.186 1.643 33.621 1.00 93.56 129 GLU A C 1
ATOM 1021 O O . GLU A 1 129 ? -23.818 0.775 34.237 1.00 93.56 129 GLU A O 1
ATOM 1026 N N . LYS A 1 130 ? -23.717 2.287 32.573 1.00 93.00 130 LYS A N 1
ATOM 1027 C CA . LYS A 1 130 ? -25.069 2.000 32.069 1.00 93.00 130 LYS A CA 1
ATOM 1028 C C . LYS A 1 130 ? -25.205 0.539 31.639 1.00 93.00 130 LYS A C 1
ATOM 1030 O O . LYS A 1 130 ? -26.199 -0.106 31.983 1.00 93.00 130 LYS A O 1
ATOM 1035 N N . ALA A 1 131 ? -24.208 -0.006 30.941 1.00 91.81 131 ALA A N 1
ATOM 1036 C CA . ALA A 1 131 ? -24.190 -1.406 30.523 1.00 91.81 131 ALA A CA 1
ATOM 1037 C C . ALA A 1 131 ? -24.146 -2.370 31.723 1.00 91.81 131 ALA A C 1
ATOM 1039 O O . ALA A 1 131 ? -24.941 -3.314 31.782 1.00 91.81 131 ALA A O 1
ATOM 1040 N N . LYS A 1 132 ? -23.294 -2.102 32.724 1.00 93.50 132 LYS A N 1
ATOM 1041 C CA . LYS A 1 132 ? -23.222 -2.886 33.973 1.00 93.50 132 LYS A CA 1
ATOM 1042 C C . LYS A 1 132 ? -24.558 -2.895 34.715 1.00 93.50 132 LYS A C 1
ATOM 1044 O O . LYS A 1 132 ? -25.032 -3.960 35.111 1.00 93.50 132 LYS A O 1
ATOM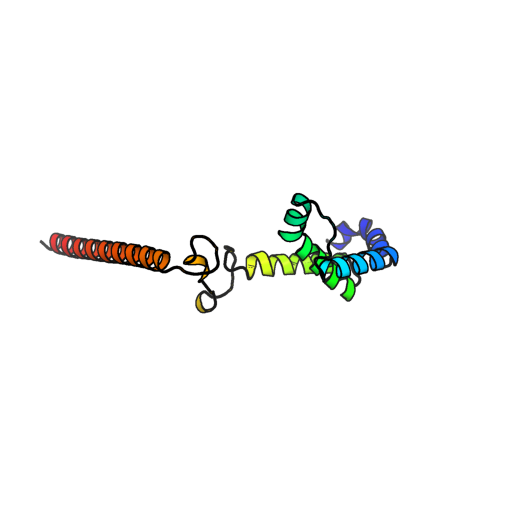 1049 N N . ASN A 1 133 ? -25.196 -1.737 34.862 1.00 93.56 133 ASN A N 1
ATOM 1050 C CA . ASN A 1 133 ? -26.491 -1.625 35.536 1.00 93.56 133 ASN A CA 1
ATOM 1051 C C . ASN A 1 133 ? -27.604 -2.360 34.779 1.00 93.56 133 ASN A C 1
ATOM 1053 O O . ASN A 1 133 ? -28.452 -3.006 35.399 1.00 93.56 133 ASN A O 1
ATOM 1057 N N . LYS A 1 134 ? -27.588 -2.318 33.442 1.00 92.31 134 LYS A N 1
ATOM 1058 C CA . LYS A 1 134 ? -28.533 -3.069 32.605 1.00 92.31 134 LYS A CA 1
ATOM 1059 C C . LYS A 1 134 ? -28.359 -4.583 32.764 1.00 92.31 134 LYS A C 1
ATOM 1061 O O . LYS A 1 134 ? -29.361 -5.283 32.898 1.00 92.31 134 LYS A O 1
ATOM 1066 N N . ASN A 1 135 ? -27.120 -5.077 32.813 1.00 91.75 135 ASN A N 1
ATOM 1067 C CA . ASN A 1 135 ? -26.840 -6.496 33.056 1.00 91.75 135 ASN A CA 1
ATOM 1068 C C . ASN A 1 135 ? -27.293 -6.939 34.454 1.00 91.75 135 ASN A C 1
ATOM 1070 O O . ASN A 1 135 ? -28.034 -7.910 34.553 1.00 91.75 135 ASN A O 1
ATOM 1074 N N . LYS A 1 136 ? -26.988 -6.168 35.509 1.00 92.94 136 LYS A N 1
ATOM 1075 C CA . LYS A 1 136 ? -27.471 -6.460 36.874 1.00 92.94 136 LYS A CA 1
ATOM 1076 C C . LYS A 1 136 ? -28.996 -6.580 36.947 1.00 92.94 136 LYS A C 1
ATOM 1078 O O . LYS A 1 136 ? -29.513 -7.524 37.536 1.00 92.94 136 LYS A O 1
ATOM 1083 N N . LYS A 1 137 ? -29.726 -5.644 36.326 1.00 92.75 137 LYS A N 1
ATOM 1084 C CA . LYS A 1 137 ? -31.198 -5.701 36.259 1.00 92.75 137 LYS A CA 1
ATOM 1085 C C . LYS A 1 137 ? -31.681 -6.948 35.519 1.00 92.75 137 LYS A C 1
ATOM 1087 O O . LYS A 1 137 ? -32.620 -7.594 35.967 1.00 92.75 137 LYS A O 1
ATOM 1092 N N . LYS A 1 138 ? -31.036 -7.304 34.405 1.00 92.69 138 LYS A N 1
ATOM 1093 C CA . LYS A 1 138 ? -31.369 -8.506 33.629 1.00 92.69 138 LYS A CA 1
ATOM 1094 C C . LYS A 1 138 ? -31.154 -9.788 34.437 1.00 92.69 138 LYS A C 1
ATOM 1096 O O . LYS A 1 138 ? -31.994 -10.680 34.370 1.00 92.69 138 LYS A O 1
ATOM 1101 N N . ASP A 1 139 ? -30.078 -9.868 35.211 1.00 91.75 139 ASP A N 1
ATOM 1102 C CA . ASP A 1 139 ? -29.792 -11.032 36.053 1.00 91.75 139 ASP A CA 1
ATOM 1103 C C . ASP A 1 139 ? -30.768 -11.131 37.232 1.00 91.75 139 ASP A C 1
ATOM 1105 O O . ASP A 1 139 ? -31.308 -12.205 37.486 1.00 91.75 139 ASP A O 1
ATOM 1109 N N . MET A 1 140 ? -31.113 -10.008 37.873 1.00 90.19 140 MET A N 1
ATOM 1110 C CA . MET A 1 140 ? -32.168 -9.971 38.896 1.00 90.19 140 MET A CA 1
ATOM 1111 C C . MET A 1 140 ? -33.512 -10.477 38.349 1.00 90.19 140 MET A C 1
ATOM 1113 O O . MET A 1 140 ? -34.157 -11.313 38.980 1.00 90.19 140 MET A O 1
ATOM 1117 N N . LEU A 1 141 ? -33.908 -10.030 37.152 1.00 91.00 141 LEU A N 1
ATOM 1118 C CA . LEU A 1 141 ? -35.135 -10.491 36.496 1.00 91.00 141 LEU A CA 1
ATOM 1119 C C . LEU A 1 141 ? -35.099 -11.995 36.185 1.00 91.00 141 LEU A C 1
ATOM 1121 O O . LEU A 1 141 ? -36.108 -12.671 36.362 1.00 91.00 141 LEU A O 1
ATOM 1125 N N . ARG A 1 142 ? -33.944 -12.536 35.773 1.00 90.25 142 ARG A N 1
ATOM 1126 C CA . ARG A 1 142 ? -33.762 -13.981 35.541 1.00 90.25 142 ARG A CA 1
ATOM 1127 C C . ARG A 1 142 ? -33.918 -14.800 36.820 1.00 90.25 142 ARG A C 1
ATOM 1129 O O . ARG A 1 142 ? -34.560 -15.849 36.795 1.00 90.25 142 ARG A O 1
ATOM 1136 N N . HIS A 1 143 ? -33.363 -14.325 37.934 1.00 90.94 143 HIS A N 1
ATOM 1137 C CA . HIS A 1 143 ? -33.526 -14.985 39.230 1.00 90.94 143 HIS A CA 1
ATOM 1138 C C . HIS A 1 143 ? -34.984 -14.960 39.698 1.00 90.94 143 HIS A C 1
ATOM 1140 O O . HIS A 1 143 ? -35.498 -15.988 40.131 1.00 90.94 143 HIS A O 1
ATOM 1146 N N . MET A 1 144 ? -35.677 -13.828 39.536 1.00 88.94 144 MET A N 1
ATOM 1147 C CA . MET A 1 144 ? -37.110 -13.728 39.831 1.00 88.94 144 MET A CA 1
ATOM 1148 C C . MET A 1 144 ? -37.947 -14.673 38.962 1.00 88.94 144 MET A C 1
ATOM 1150 O O . MET A 1 144 ? -38.817 -15.367 39.483 1.00 88.94 144 MET A O 1
ATOM 1154 N N . SER A 1 145 ? -37.667 -14.754 37.655 1.00 88.00 145 SER A N 1
ATOM 1155 C CA . SER A 1 145 ? -38.394 -15.667 36.767 1.00 88.00 145 SER A CA 1
ATOM 1156 C C . SER A 1 145 ? -38.159 -17.135 37.117 1.00 88.00 145 SER A C 1
ATOM 1158 O O . SER A 1 145 ? -39.098 -17.918 37.066 1.00 88.00 145 SER A O 1
ATOM 1160 N N . ALA A 1 146 ? -36.934 -17.511 37.501 1.00 85.88 146 ALA A N 1
ATOM 1161 C CA . ALA A 1 146 ? -36.620 -18.882 37.903 1.00 85.88 146 ALA A CA 1
ATOM 1162 C C . ALA A 1 146 ? -37.340 -19.280 39.201 1.00 85.88 146 ALA A C 1
ATOM 1164 O O . ALA A 1 146 ? -37.832 -20.397 39.310 1.00 85.88 146 ALA A O 1
ATOM 1165 N N . PHE A 1 147 ? -37.454 -18.358 40.161 1.00 85.19 147 PHE A N 1
ATOM 1166 C CA . PHE A 1 147 ? -38.180 -18.605 41.408 1.00 85.19 147 PHE A CA 1
ATOM 1167 C C . PHE A 1 147 ? -39.682 -18.832 41.170 1.00 85.19 147 PHE A C 1
ATOM 1169 O O . PHE A 1 147 ? -40.273 -19.721 41.771 1.00 85.19 147 PHE A O 1
ATOM 1176 N N . ASN A 1 148 ? -40.288 -18.080 40.246 1.00 73.81 148 ASN A N 1
ATOM 1177 C CA . ASN A 1 148 ? -41.718 -18.178 39.937 1.00 73.81 148 ASN A CA 1
ATOM 1178 C C . ASN A 1 148 ? -42.119 -19.462 39.182 1.00 73.81 148 ASN A C 1
ATOM 1180 O O . ASN A 1 148 ? -43.298 -19.768 39.097 1.00 73.81 148 ASN A O 1
ATOM 1184 N N . VAL A 1 149 ? -41.163 -20.198 38.603 1.00 68.12 149 VAL A N 1
ATOM 1185 C CA . VAL A 1 149 ? -41.417 -21.480 37.911 1.00 68.12 149 VAL A CA 1
ATOM 1186 C C . VAL A 1 149 ? -41.417 -22.669 38.887 1.00 68.12 149 VAL A C 1
ATOM 1188 O O . VAL A 1 149 ? -41.879 -23.751 38.540 1.00 68.12 149 VAL A O 1
ATOM 1191 N N . HIS A 1 150 ? -40.908 -22.481 40.108 1.00 57.75 150 HIS A N 1
ATOM 1192 C CA . HIS A 1 150 ? -40.826 -23.522 41.140 1.00 57.75 150 HIS A CA 1
ATOM 1193 C C . HIS A 1 150 ? -41.950 -23.465 42.196 1.00 57.75 150 HIS A C 1
ATOM 1195 O O . HIS A 1 150 ? -41.921 -24.260 43.135 1.00 57.75 150 HIS A O 1
ATOM 1201 N N . LEU A 1 151 ? -42.913 -22.551 42.045 1.00 50.62 151 LEU A N 1
ATOM 1202 C CA . LEU A 1 151 ? -44.127 -22.403 42.863 1.00 50.62 151 LEU A CA 1
ATOM 1203 C C . LEU A 1 151 ? -45.350 -22.888 42.078 1.00 50.62 151 LEU A C 1
ATOM 1205 O O . LEU A 1 151 ? -46.241 -23.484 42.721 1.00 50.62 151 LEU A O 1
#

Sequence (151 aa):
MIESLLGPLAPFLNNINSSKLFAGFVMILLNIGTRYVKIDINKSQEKYLRKSLGRHMLIFAITWLGTKDILIALAITGIFNVLIDYLLNEESALCIIPKKYREYENILDLDGDGEVTEEEINKATAILEKAKNKNKKKDMLRHMSAFNVHL

pLDDT: mean 78.66, std 13.11, range [38.84, 93.56]

Radius of gyration: 27.01 Å; chains: 1; bounding box: 60×46×70 Å

Organism: NCBI:txid1070528

Foldseek 3Di:
DVCVVCVVVVVVQVCLLPDPVNLVVLVVLLVCLVDVPPPVQPPVRCCVCPPPVVVLSNQLSVQCNVPSGNVRSNVVSVVVCCCVVAQCDPPHPNDPDDPVPDDCQVVLVPPRPSDRDPVSVVVVVVVVVVVVVVVVVVVVVVVVVVVVVVD

InterPro domains:
  IPR018247 EF-Hand 1, calcium-binding site [PS00018] (109-121)